Protein AF-A0A9P9WB36-F1 (afdb_monomer)

Sequence (96 aa):
MVSQIQHYQSIPAKKNVQQENSIPKAWQIVPERFQNATSVMDAPLACGLLNEAEFKITSDYDATALLEQLKAGVWSAEQVTDAFCKRAAIAQQLVN

Radius of gyration: 17.76 Å; Cα contacts (8 Å, |Δi|>4): 59; chains: 1; bounding box: 59×24×39 Å

Structure (mmCIF, N/CA/C/O backbone):
data_AF-A0A9P9WB36-F1
#
_entry.id   AF-A0A9P9WB36-F1
#
loop_
_atom_site.group_PDB
_atom_site.id
_atom_site.type_symbol
_atom_site.label_atom_id
_atom_site.label_alt_id
_atom_site.label_comp_id
_atom_site.label_asym_id
_atom_site.label_entity_id
_atom_site.label_seq_id
_atom_site.pdbx_PDB_ins_code
_atom_site.Cartn_x
_atom_site.Cartn_y
_atom_site.Cartn_z
_atom_site.occupancy
_atom_site.B_iso_or_equiv
_atom_site.auth_seq_id
_atom_site.auth_comp_id
_atom_site.auth_asym_id
_atom_site.auth_atom_id
_atom_site.pdbx_PDB_model_num
ATOM 1 N N . MET A 1 1 ? 48.567 7.323 -1.674 1.00 38.62 1 MET A N 1
ATOM 2 C CA . MET A 1 1 ? 47.392 6.434 -1.808 1.00 38.62 1 MET A CA 1
ATOM 3 C C . MET A 1 1 ? 46.426 7.083 -2.778 1.00 38.62 1 MET A C 1
ATOM 5 O O . MET A 1 1 ? 45.780 8.055 -2.413 1.00 38.62 1 MET A O 1
ATOM 9 N N . VAL A 1 2 ? 46.406 6.630 -4.031 1.00 45.97 2 VAL A N 1
ATOM 10 C CA . VAL A 1 2 ? 45.489 7.166 -5.044 1.00 45.97 2 VAL A CA 1
ATOM 11 C C . VAL A 1 2 ? 44.145 6.481 -4.825 1.00 45.97 2 VAL A C 1
ATOM 13 O O . VAL A 1 2 ? 44.045 5.265 -4.969 1.00 45.97 2 VAL A O 1
ATOM 16 N N . SER A 1 3 ? 43.144 7.245 -4.391 1.00 58.31 3 SER A N 1
ATOM 17 C CA . SER A 1 3 ? 41.761 6.778 -4.306 1.00 58.31 3 SER A CA 1
ATOM 18 C C . SER A 1 3 ? 41.344 6.261 -5.685 1.00 58.31 3 SER A C 1
ATOM 20 O O . SER A 1 3 ? 41.417 7.005 -6.664 1.00 58.31 3 SER A O 1
ATOM 22 N N . GLN A 1 4 ? 40.982 4.978 -5.788 1.00 59.28 4 GLN A N 1
ATOM 23 C CA . GLN A 1 4 ? 40.427 4.416 -7.018 1.00 59.28 4 GLN A CA 1
ATOM 24 C C . GLN A 1 4 ? 39.126 5.157 -7.329 1.00 59.28 4 GLN A C 1
ATOM 26 O O . GLN A 1 4 ? 38.109 4.948 -6.667 1.00 59.28 4 GLN A O 1
ATOM 31 N N . ILE A 1 5 ? 39.161 6.028 -8.337 1.00 64.94 5 ILE A N 1
ATOM 32 C CA . ILE A 1 5 ? 37.968 6.660 -8.889 1.00 64.94 5 ILE A CA 1
ATOM 33 C C . ILE A 1 5 ? 37.139 5.526 -9.493 1.00 64.94 5 ILE A C 1
ATOM 35 O O . ILE A 1 5 ? 37.442 5.030 -10.578 1.00 64.94 5 ILE A O 1
ATOM 39 N N . GLN A 1 6 ? 36.125 5.059 -8.761 1.00 62.72 6 GLN A N 1
ATOM 40 C CA . GLN A 1 6 ? 35.141 4.153 -9.334 1.00 62.72 6 GLN A CA 1
ATOM 41 C C . GLN A 1 6 ? 34.539 4.846 -10.553 1.00 62.72 6 GLN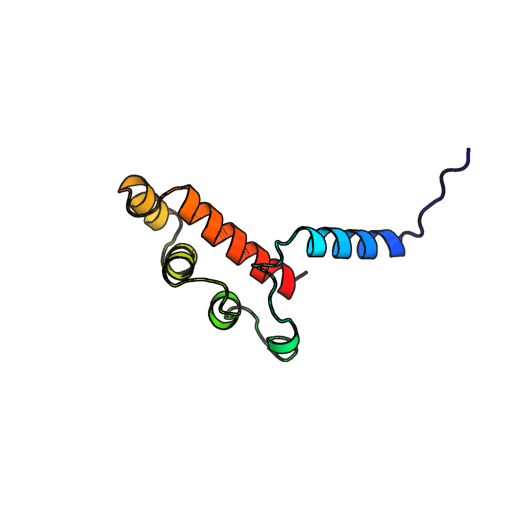 A C 1
ATOM 43 O O . GLN A 1 6 ? 34.106 5.995 -10.467 1.00 62.72 6 GLN A O 1
ATOM 48 N N . HIS A 1 7 ? 34.545 4.156 -11.692 1.00 77.44 7 HIS A N 1
ATOM 49 C CA . HIS A 1 7 ? 33.978 4.667 -12.933 1.00 77.44 7 HIS A CA 1
ATOM 50 C C . HIS A 1 7 ? 32.540 5.120 -12.642 1.00 77.44 7 HIS A C 1
ATOM 52 O O . HIS A 1 7 ? 31.743 4.298 -12.194 1.00 77.44 7 HIS A O 1
ATOM 58 N N . TYR A 1 8 ? 32.203 6.401 -12.835 1.00 82.38 8 TYR A N 1
ATOM 59 C CA . TYR A 1 8 ? 30.928 6.999 -12.384 1.00 82.38 8 TYR A CA 1
ATOM 60 C C . TYR A 1 8 ? 29.694 6.177 -12.805 1.00 82.38 8 TYR A C 1
ATOM 62 O O . TYR A 1 8 ? 28.776 5.982 -12.017 1.00 82.38 8 TYR A O 1
ATOM 70 N N . GLN A 1 9 ? 29.739 5.591 -14.003 1.00 80.25 9 GLN A N 1
ATOM 71 C CA . GLN A 1 9 ? 28.716 4.690 -14.549 1.00 80.25 9 GLN A CA 1
ATOM 72 C C . GLN A 1 9 ? 28.453 3.424 -13.705 1.00 80.25 9 GLN A C 1
ATOM 74 O O . GLN A 1 9 ? 27.367 2.863 -13.765 1.00 80.25 9 GLN A O 1
ATOM 79 N N . SER A 1 10 ? 29.413 2.977 -12.892 1.00 84.00 10 SER A N 1
ATOM 80 C CA . SER A 1 10 ? 29.266 1.812 -12.005 1.00 84.00 10 SER A CA 1
ATOM 81 C C . SER A 1 10 ? 28.543 2.123 -10.688 1.00 84.00 10 SER A C 1
ATOM 83 O O . SER A 1 10 ? 28.070 1.208 -10.017 1.00 84.00 10 SER A O 1
ATOM 85 N N . ILE A 1 11 ? 28.438 3.400 -10.311 1.00 83.06 11 ILE A N 1
ATOM 86 C CA . ILE A 1 11 ? 27.752 3.852 -9.094 1.00 83.06 11 ILE A CA 1
ATOM 87 C C . ILE A 1 11 ? 26.235 3.588 -9.158 1.00 83.06 11 ILE A C 1
ATOM 89 O O . ILE A 1 11 ? 25.731 2.969 -8.219 1.00 83.06 11 ILE A O 1
ATOM 93 N N . PRO A 1 12 ? 25.496 3.982 -10.221 1.00 85.56 12 PRO A N 1
ATOM 94 C CA . PRO A 1 12 ? 24.058 3.722 -10.300 1.00 85.56 12 PRO A CA 1
ATOM 95 C C . PRO A 1 12 ? 23.748 2.224 -10.333 1.00 85.56 12 PRO A C 1
ATOM 97 O O . PRO A 1 12 ? 22.897 1.771 -9.579 1.00 85.56 12 PRO A O 1
ATOM 100 N N . ALA A 1 13 ? 24.511 1.428 -11.091 1.00 85.50 13 ALA A N 1
ATOM 101 C CA . ALA A 1 13 ? 24.321 -0.023 -11.140 1.00 85.50 13 ALA A CA 1
ATOM 102 C C . ALA A 1 13 ? 24.437 -0.674 -9.749 1.00 85.50 13 ALA A C 1
ATOM 104 O O . ALA A 1 13 ? 23.599 -1.483 -9.360 1.00 85.50 13 ALA A O 1
ATOM 105 N N . LYS A 1 14 ? 25.439 -0.276 -8.953 1.00 87.88 14 LYS A N 1
ATOM 106 C CA . LYS A 1 14 ? 25.587 -0.763 -7.571 1.00 87.88 14 LYS A CA 1
ATOM 107 C C . LYS A 1 14 ? 24.431 -0.331 -6.672 1.00 87.88 14 LYS A C 1
ATOM 109 O O . LYS A 1 14 ? 24.024 -1.102 -5.80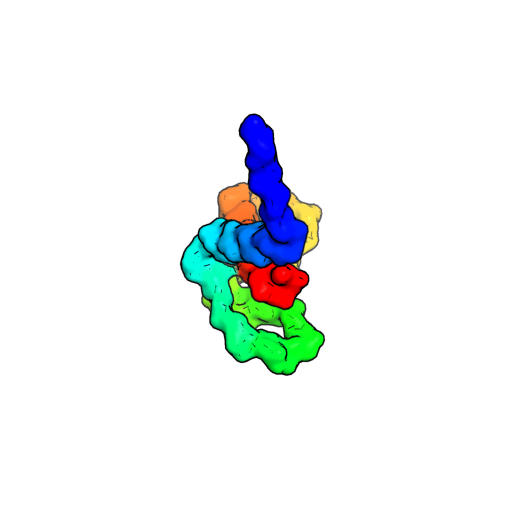7 1.00 87.88 14 LYS A O 1
ATOM 114 N N . LYS A 1 15 ? 23.922 0.892 -6.848 1.00 87.25 15 LYS A N 1
ATOM 115 C CA . LYS A 1 15 ? 22.800 1.415 -6.061 1.00 87.25 15 LYS A CA 1
A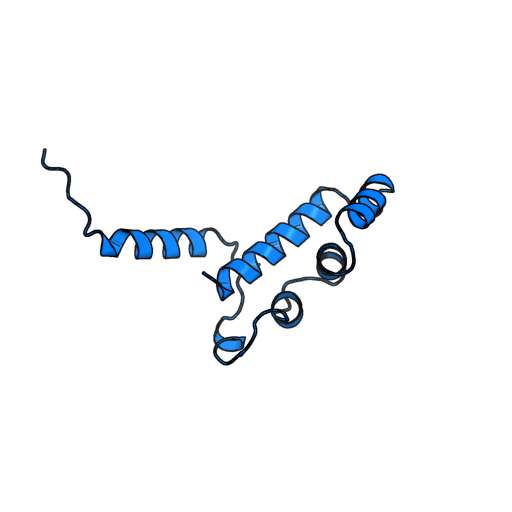TOM 116 C C . LYS A 1 15 ? 21.492 0.698 -6.376 1.00 87.25 15 LYS A C 1
ATOM 118 O O . LYS A 1 15 ? 20.806 0.321 -5.432 1.00 87.25 15 LYS A O 1
ATOM 123 N N . ASN A 1 16 ? 21.212 0.428 -7.648 1.00 85.56 16 ASN A N 1
ATOM 124 C CA . ASN A 1 16 ? 20.029 -0.324 -8.065 1.00 85.56 16 ASN A CA 1
ATOM 125 C C . ASN A 1 16 ? 20.038 -1.727 -7.448 1.00 85.56 16 ASN A C 1
ATOM 127 O O . ASN A 1 16 ? 19.116 -2.087 -6.724 1.00 85.56 16 ASN A O 1
ATOM 131 N N . VAL A 1 17 ? 21.154 -2.450 -7.588 1.00 87.00 17 VAL A N 1
ATOM 132 C CA . VAL A 1 17 ? 21.323 -3.784 -6.987 1.00 87.00 17 VAL A CA 1
ATOM 133 C C . VAL A 1 17 ? 21.188 -3.745 -5.461 1.00 87.00 17 VAL A C 1
ATOM 135 O O . VAL A 1 17 ? 20.588 -4.634 -4.862 1.00 87.00 17 VAL A O 1
ATOM 138 N N . GLN A 1 18 ? 21.737 -2.727 -4.791 1.00 89.69 18 GLN A N 1
ATOM 139 C CA . GLN A 1 18 ? 21.590 -2.580 -3.339 1.00 89.69 18 GLN A CA 1
ATOM 140 C C . GLN A 1 18 ? 20.122 -2.387 -2.932 1.00 89.69 18 GLN A C 1
ATOM 142 O O . GLN A 1 18 ? 19.676 -2.968 -1.942 1.00 89.69 18 GLN A O 1
ATOM 147 N N . GLN A 1 19 ? 19.384 -1.574 -3.683 1.00 87.50 19 GLN A N 1
ATOM 148 C CA . GLN A 1 19 ? 17.983 -1.269 -3.423 1.00 87.50 19 GLN A CA 1
ATOM 149 C C . GLN A 1 19 ? 17.091 -2.490 -3.667 1.00 87.50 19 GLN A C 1
ATOM 151 O O . GLN A 1 19 ? 16.302 -2.839 -2.794 1.00 87.50 19 GLN A O 1
ATOM 156 N N . GLU A 1 20 ? 17.279 -3.191 -4.787 1.00 86.81 20 GLU A N 1
ATOM 157 C CA . GLU A 1 20 ? 16.584 -4.446 -5.105 1.00 86.81 20 GLU A CA 1
ATOM 158 C C . GLU A 1 20 ? 16.813 -5.507 -4.021 1.00 86.81 20 GLU A C 1
ATOM 160 O O . GLU A 1 20 ? 15.869 -6.132 -3.540 1.00 86.81 20 GLU A O 1
ATOM 165 N N . ASN A 1 21 ? 18.058 -5.655 -3.558 1.00 91.50 21 ASN A N 1
ATOM 166 C CA . ASN A 1 21 ? 18.407 -6.596 -2.492 1.00 91.50 21 ASN A CA 1
ATOM 167 C C . ASN A 1 21 ? 17.871 -6.198 -1.108 1.00 91.50 21 ASN A C 1
ATOM 169 O O . ASN A 1 21 ? 17.843 -7.036 -0.207 1.00 91.50 21 ASN A O 1
ATOM 173 N N . SER A 1 22 ? 17.474 -4.937 -0.918 1.00 92.06 22 SER A N 1
ATOM 174 C CA . SER A 1 22 ? 16.879 -4.466 0.338 1.00 92.06 22 SER A CA 1
ATOM 175 C C . SER A 1 22 ? 15.382 -4.777 0.426 1.00 92.06 22 SER A C 1
ATOM 177 O O . SER A 1 22 ? 14.806 -4.683 1.508 1.00 92.06 22 SER A O 1
ATOM 179 N N . ILE A 1 23 ? 14.747 -5.165 -0.686 1.00 94.50 23 ILE A N 1
ATOM 180 C CA . ILE A 1 23 ? 13.344 -5.578 -0.704 1.00 94.50 23 ILE A CA 1
ATOM 181 C C . ILE A 1 23 ? 13.251 -7.025 -0.199 1.00 94.50 23 ILE A C 1
ATOM 183 O O . ILE A 1 23 ? 13.902 -7.914 -0.760 1.00 94.50 23 ILE A O 1
ATOM 187 N N . PRO A 1 24 ? 12.438 -7.306 0.838 1.00 95.25 24 PRO A N 1
ATOM 188 C CA . PRO A 1 24 ? 12.217 -8.669 1.299 1.00 95.25 24 PRO A CA 1
ATOM 189 C C . PRO A 1 24 ? 11.756 -9.581 0.162 1.00 95.25 24 PRO A C 1
ATOM 191 O O . PRO A 1 24 ? 10.856 -9.229 -0.597 1.00 95.25 24 PRO A O 1
ATOM 194 N N . LYS A 1 25 ? 12.307 -10.799 0.085 1.00 93.75 25 LYS A N 1
ATOM 195 C CA . LYS A 1 25 ? 11.951 -11.778 -0.963 1.00 93.75 25 LYS A CA 1
ATOM 196 C C . LYS A 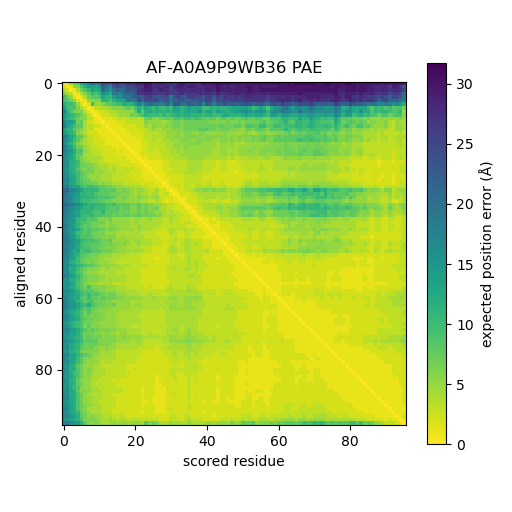1 25 ? 10.449 -12.065 -1.038 1.00 93.75 25 LYS A C 1
ATOM 198 O O . LYS A 1 25 ? 9.917 -12.269 -2.119 1.00 93.75 25 LYS A O 1
ATOM 203 N N . ALA A 1 26 ? 9.763 -12.043 0.104 1.00 94.06 26 ALA A N 1
ATOM 204 C CA . ALA A 1 26 ? 8.316 -12.243 0.178 1.00 94.06 26 ALA A CA 1
ATOM 205 C C . ALA A 1 26 ? 7.500 -11.123 -0.495 1.00 94.06 26 ALA A C 1
ATOM 207 O O . ALA A 1 26 ? 6.302 -11.290 -0.700 1.00 94.06 26 ALA A O 1
ATOM 208 N N . TRP A 1 27 ? 8.116 -9.977 -0.795 1.00 95.25 27 TRP A N 1
ATOM 209 C CA . TRP A 1 27 ? 7.483 -8.812 -1.421 1.00 95.25 27 TRP A CA 1
ATOM 210 C C . TRP A 1 27 ? 7.982 -8.576 -2.852 1.00 95.25 27 TRP A C 1
ATOM 212 O O . TRP A 1 27 ? 7.671 -7.547 -3.454 1.00 95.25 27 TRP A O 1
ATOM 222 N N . GLN A 1 28 ? 8.767 -9.507 -3.398 1.00 94.31 28 GLN A N 1
ATOM 223 C CA . GLN A 1 28 ? 9.227 -9.422 -4.776 1.00 94.31 28 GLN A CA 1
ATOM 224 C C . GLN A 1 28 ? 8.097 -9.798 -5.733 1.00 94.31 28 GLN A C 1
ATOM 226 O O . GLN A 1 28 ? 7.438 -10.826 -5.566 1.00 94.31 28 GLN A O 1
ATOM 231 N N . ILE A 1 29 ? 7.862 -8.950 -6.731 1.00 93.25 29 ILE A N 1
ATOM 232 C CA . ILE A 1 29 ? 6.913 -9.242 -7.807 1.00 93.25 29 ILE A CA 1
ATOM 233 C C . ILE A 1 29 ? 7.594 -10.059 -8.904 1.00 93.25 29 ILE A C 1
ATOM 235 O O . ILE A 1 29 ? 8.815 -10.091 -8.993 1.00 93.25 29 ILE A O 1
ATOM 239 N N . VAL A 1 30 ? 6.794 -10.686 -9.767 1.00 91.00 30 VAL A N 1
ATOM 240 C CA . VAL A 1 30 ? 7.267 -11.307 -11.014 1.00 91.00 30 VAL A CA 1
ATOM 241 C C . VAL A 1 30 ? 7.256 -10.226 -12.104 1.00 91.00 30 VAL A C 1
ATOM 243 O O . VAL A 1 30 ? 6.166 -9.902 -12.596 1.00 91.00 30 VAL A O 1
ATOM 246 N N . PRO A 1 31 ? 8.404 -9.612 -12.462 1.00 79.88 31 PRO A N 1
ATOM 247 C CA . PRO A 1 31 ? 8.431 -8.431 -13.328 1.00 79.88 31 PRO A CA 1
ATOM 248 C C . PRO A 1 31 ? 7.892 -8.722 -14.731 1.00 79.88 31 PRO A C 1
ATOM 250 O O . PRO A 1 31 ? 7.266 -7.862 -15.349 1.00 79.88 31 PRO A O 1
ATOM 253 N N . GLU A 1 32 ? 8.053 -9.959 -15.210 1.00 85.62 32 GLU A N 1
ATOM 254 C CA . GLU A 1 32 ? 7.584 -10.433 -16.517 1.00 85.62 32 GLU A CA 1
ATOM 255 C C . GLU A 1 32 ? 6.083 -10.212 -16.713 1.00 85.62 32 GLU A C 1
ATOM 257 O O . GLU A 1 32 ? 5.622 -9.974 -17.828 1.00 85.62 32 GLU A O 1
ATOM 262 N N . ARG A 1 33 ? 5.311 -10.220 -15.621 1.00 86.62 33 ARG A N 1
ATOM 263 C CA . ARG A 1 33 ? 3.863 -10.002 -15.654 1.00 86.62 33 ARG A CA 1
ATOM 264 C C . ARG A 1 33 ? 3.474 -8.579 -16.065 1.00 86.62 33 ARG A C 1
ATOM 266 O O . ARG A 1 33 ? 2.356 -8.376 -16.533 1.00 86.62 33 ARG A O 1
ATOM 273 N N . PHE A 1 34 ? 4.376 -7.614 -15.903 1.00 88.62 34 PHE A N 1
ATOM 274 C CA . PHE A 1 34 ? 4.116 -6.192 -16.132 1.00 88.62 34 PHE A CA 1
ATOM 275 C C . PHE A 1 34 ? 4.948 -5.594 -17.278 1.00 88.62 34 PHE A C 1
ATOM 277 O O . PHE A 1 34 ? 4.748 -4.433 -17.616 1.00 88.62 34 PHE A O 1
ATOM 284 N N . GLN A 1 35 ? 5.819 -6.375 -17.933 1.00 84.81 35 GLN A N 1
ATOM 285 C CA . GLN A 1 35 ? 6.721 -5.893 -18.996 1.00 84.81 35 GLN A CA 1
ATOM 286 C C . GLN A 1 35 ? 6.007 -5.207 -20.172 1.00 84.81 35 GLN A C 1
ATOM 288 O O . GLN A 1 35 ? 6.544 -4.269 -20.751 1.00 84.81 35 GLN A O 1
ATOM 293 N N . ASN A 1 36 ? 4.797 -5.659 -20.514 1.00 87.25 36 ASN A N 1
ATOM 294 C CA . ASN A 1 36 ? 4.006 -5.114 -21.624 1.00 87.25 36 ASN A CA 1
ATOM 295 C C . ASN A 1 36 ? 2.869 -4.191 -21.157 1.00 87.25 36 ASN A C 1
ATOM 297 O O . ASN A 1 36 ? 2.009 -3.816 -21.955 1.00 87.25 36 ASN A O 1
ATOM 301 N N . ALA A 1 37 ? 2.810 -3.865 -19.864 1.00 87.44 37 ALA A N 1
ATOM 302 C CA . ALA A 1 37 ? 1.749 -3.034 -19.325 1.00 87.44 37 ALA A CA 1
ATOM 303 C C . A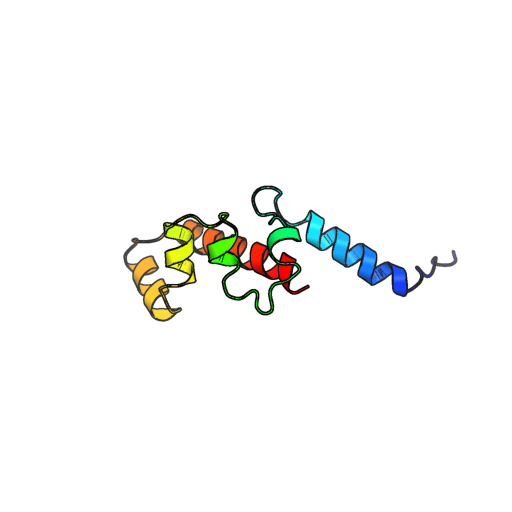LA A 1 37 ? 1.997 -1.563 -19.683 1.00 87.44 37 ALA A C 1
ATOM 305 O O . ALA A 1 37 ? 3.048 -1.002 -19.388 1.00 87.44 37 ALA A O 1
ATOM 306 N N . THR A 1 38 ? 1.005 -0.909 -20.289 1.00 90.56 38 THR A N 1
ATOM 307 C CA . THR A 1 38 ? 1.054 0.540 -20.558 1.00 90.56 38 THR A CA 1
ATOM 308 C C . THR A 1 38 ? 0.944 1.367 -19.272 1.00 90.56 38 THR A C 1
ATOM 310 O O . THR A 1 38 ? 1.363 2.519 -19.230 1.00 90.56 38 THR A O 1
ATOM 313 N N . SER A 1 39 ? 0.372 0.782 -18.219 1.00 91.06 39 SER A N 1
ATOM 314 C CA . SER A 1 39 ? 0.220 1.381 -16.896 1.00 91.06 39 SER A CA 1
ATOM 315 C C . SER A 1 39 ? 0.406 0.312 -15.827 1.00 91.06 39 SER A C 1
ATOM 317 O O . SER A 1 39 ? -0.068 -0.813 -15.977 1.00 91.06 39 SER A O 1
ATOM 319 N N . VAL A 1 40 ? 1.067 0.682 -14.733 1.00 92.19 40 VAL A N 1
ATOM 320 C CA . VAL A 1 40 ? 1.318 -0.184 -13.570 1.00 92.19 40 VAL A CA 1
ATOM 321 C C . VAL A 1 40 ? 0.484 0.212 -12.348 1.00 92.19 40 VAL A C 1
ATOM 323 O O . VAL A 1 40 ? 0.718 -0.283 -11.250 1.00 92.19 40 VAL A O 1
ATOM 326 N N . MET A 1 41 ? -0.515 1.083 -12.520 1.00 91.12 41 MET A N 1
ATOM 327 C CA . MET A 1 41 ? -1.366 1.556 -11.416 1.00 91.12 41 MET A CA 1
ATOM 328 C C . MET A 1 41 ? -2.137 0.417 -10.734 1.00 91.12 41 MET A C 1
ATOM 330 O O . MET A 1 41 ? -2.292 0.427 -9.515 1.00 91.12 41 MET A O 1
ATOM 334 N N . ASP A 1 42 ? -2.540 -0.599 -11.502 1.00 90.38 42 ASP A N 1
ATOM 335 C CA . ASP A 1 42 ? -3.256 -1.774 -10.992 1.00 90.38 42 ASP A CA 1
ATOM 336 C C . ASP A 1 42 ? -2.317 -2.860 -10.444 1.00 90.38 42 ASP A C 1
ATOM 338 O O . ASP A 1 42 ? -2.771 -3.886 -9.935 1.00 90.38 42 ASP A O 1
ATOM 342 N N . ALA A 1 43 ? -0.997 -2.669 -10.528 1.00 92.44 43 ALA A N 1
ATOM 343 C CA . ALA A 1 43 ? -0.034 -3.684 -10.121 1.00 92.44 43 ALA A CA 1
ATOM 344 C C . ALA A 1 43 ? -0.138 -4.096 -8.640 1.00 92.44 43 ALA A C 1
ATOM 346 O O . ALA A 1 43 ? -0.062 -5.300 -8.382 1.00 92.44 43 ALA A O 1
ATOM 347 N N . PRO A 1 44 ? -0.383 -3.191 -7.664 1.00 90.94 44 PRO A N 1
ATOM 348 C CA . PRO A 1 44 ? -0.600 -3.587 -6.271 1.00 90.94 44 PRO A CA 1
ATOM 349 C C . PRO A 1 44 ? -1.761 -4.573 -6.084 1.00 90.94 44 PRO A C 1
ATOM 351 O O . PRO A 1 44 ? -1.664 -5.463 -5.244 1.00 90.94 44 PRO A O 1
ATOM 354 N N . LEU A 1 45 ? -2.818 -4.458 -6.896 1.00 88.50 45 LEU A N 1
ATOM 355 C CA . LEU A 1 45 ? -3.946 -5.393 -6.901 1.00 88.50 45 LEU A CA 1
ATOM 356 C C . LEU A 1 45 ? -3.596 -6.680 -7.660 1.00 88.50 45 LEU A C 1
ATOM 358 O O . LEU A 1 45 ? -3.827 -7.787 -7.180 1.00 88.50 45 LEU A O 1
ATOM 362 N N . ALA A 1 46 ? -3.020 -6.544 -8.854 1.00 89.94 46 ALA A N 1
ATOM 363 C CA . ALA A 1 46 ? -2.794 -7.666 -9.752 1.00 89.94 46 ALA A CA 1
ATOM 364 C C . ALA A 1 46 ? -1.678 -8.605 -9.272 1.00 89.94 46 ALA A C 1
ATOM 366 O O . ALA A 1 46 ? -1.750 -9.806 -9.530 1.00 89.94 46 ALA A O 1
ATOM 367 N N . CYS A 1 47 ? -0.651 -8.096 -8.584 1.00 91.00 47 CYS A N 1
ATOM 368 C CA . CYS A 1 47 ? 0.541 -8.871 -8.227 1.00 91.00 47 CYS A CA 1
ATOM 369 C C . CYS A 1 47 ? 0.284 -10.002 -7.217 1.00 91.00 47 CYS A C 1
ATOM 371 O O . CYS A 1 47 ? 1.102 -10.914 -7.135 1.00 91.00 47 CYS A O 1
ATOM 373 N N . GLY A 1 48 ? -0.843 -9.981 -6.495 1.00 90.75 48 GLY A N 1
ATOM 374 C CA . GLY A 1 48 ? -1.223 -11.029 -5.542 1.00 90.75 48 GLY A CA 1
ATOM 375 C C . GLY A 1 48 ? -0.416 -11.033 -4.239 1.00 90.75 48 GLY A C 1
ATOM 376 O O . GLY A 1 48 ? -0.478 -12.004 -3.492 1.00 90.75 48 GLY A O 1
ATOM 377 N N . LEU A 1 49 ? 0.352 -9.972 -3.969 1.00 94.81 49 LEU A N 1
ATOM 378 C CA . LEU A 1 49 ? 1.146 -9.850 -2.744 1.00 94.81 49 LEU A CA 1
ATOM 379 C C . LEU A 1 49 ? 0.365 -9.211 -1.598 1.00 94.81 49 LEU A C 1
ATOM 381 O O . LEU A 1 49 ? 0.624 -9.544 -0.443 1.00 94.81 49 LEU A O 1
ATOM 385 N N . LEU A 1 50 ? -0.559 -8.296 -1.898 1.00 96.06 50 LEU A N 1
ATOM 386 C CA . LEU A 1 50 ? -1.409 -7.679 -0.885 1.00 96.06 50 LEU A CA 1
ATOM 387 C C . LEU A 1 50 ? -2.575 -8.607 -0.543 1.00 96.06 50 LEU A C 1
ATOM 389 O O . LEU A 1 50 ? -3.274 -9.092 -1.433 1.00 96.06 50 LEU A O 1
ATOM 393 N N . ASN A 1 51 ? -2.797 -8.835 0.748 1.00 95.69 51 ASN A N 1
ATOM 394 C CA . ASN A 1 51 ? -4.034 -9.447 1.218 1.00 95.69 51 ASN A CA 1
ATOM 395 C C . ASN A 1 51 ? -5.188 -8.425 1.199 1.00 95.69 51 ASN A C 1
ATOM 397 O O . ASN A 1 51 ? -4.983 -7.230 0.982 1.00 95.69 51 ASN A O 1
ATOM 401 N N . GLU A 1 52 ? -6.416 -8.889 1.438 1.00 95.44 52 GLU A N 1
ATOM 402 C CA . GLU A 1 52 ? -7.610 -8.036 1.370 1.00 95.44 52 GLU A CA 1
ATOM 403 C C . GLU A 1 52 ? -7.555 -6.845 2.343 1.00 95.44 52 GLU A C 1
ATOM 405 O O . GLU A 1 52 ? -7.935 -5.733 1.981 1.00 95.44 52 GLU A O 1
ATOM 410 N N . ALA A 1 53 ? -7.052 -7.051 3.563 1.00 96.12 53 ALA A N 1
ATOM 411 C CA . ALA A 1 53 ? -6.943 -5.990 4.560 1.00 96.12 53 ALA A CA 1
ATOM 412 C C . ALA A 1 53 ? -5.877 -4.956 4.169 1.00 96.12 53 ALA A C 1
ATOM 414 O O . ALA A 1 53 ? -6.146 -3.758 4.191 1.00 96.12 53 ALA A O 1
ATOM 415 N N . GLU A 1 54 ? -4.694 -5.408 3.746 1.00 97.25 54 GLU A N 1
ATOM 416 C CA . GLU A 1 54 ? -3.612 -4.548 3.252 1.00 97.25 54 GLU A CA 1
ATOM 417 C C . GLU A 1 54 ? -4.070 -3.716 2.043 1.00 97.25 54 GLU A C 1
ATOM 419 O O . GLU A 1 54 ? -3.761 -2.524 1.931 1.00 97.25 54 GLU A O 1
ATOM 424 N N . PHE A 1 55 ? -4.848 -4.326 1.145 1.00 95.94 55 PHE A N 1
ATOM 425 C CA . PHE A 1 55 ? -5.420 -3.634 -0.003 1.00 95.94 55 PHE A CA 1
ATOM 426 C C . PHE A 1 55 ? -6.412 -2.548 0.425 1.00 95.94 55 PHE A C 1
ATOM 428 O O . PHE A 1 55 ? -6.277 -1.410 -0.026 1.00 95.94 55 PHE A O 1
ATOM 435 N N . LYS A 1 56 ? -7.350 -2.866 1.328 1.00 96.25 56 LYS A N 1
ATOM 436 C CA . LYS A 1 56 ? -8.322 -1.906 1.878 1.00 96.25 56 LYS A CA 1
ATOM 437 C C . LYS A 1 56 ? -7.627 -0.727 2.549 1.00 96.25 56 LYS A C 1
ATOM 439 O O . LYS A 1 56 ? -7.895 0.420 2.204 1.00 96.25 56 LYS A O 1
ATOM 444 N N . ILE A 1 57 ? -6.674 -1.006 3.442 1.00 97.56 57 ILE A N 1
ATOM 445 C CA . ILE A 1 57 ? -5.887 0.009 4.161 1.00 97.56 57 ILE A CA 1
ATOM 446 C C . ILE A 1 57 ? -5.254 1.023 3.199 1.00 97.56 57 ILE A C 1
ATOM 448 O O . ILE A 1 57 ? -5.213 2.212 3.500 1.00 97.56 57 ILE A O 1
ATOM 452 N N . THR A 1 58 ? -4.757 0.558 2.051 1.00 96.94 58 THR A N 1
ATOM 453 C CA . THR A 1 58 ? -3.974 1.385 1.124 1.00 96.94 58 THR A CA 1
ATOM 454 C C . THR A 1 58 ? -4.761 1.931 -0.071 1.00 96.94 58 THR A C 1
ATOM 456 O O . THR A 1 58 ? -4.184 2.676 -0.864 1.00 96.94 58 THR A O 1
ATOM 459 N N . SER A 1 59 ? -6.035 1.558 -0.237 1.00 94.94 59 SER A N 1
ATOM 460 C CA . SER A 1 59 ? -6.849 1.930 -1.412 1.00 94.94 59 SER A CA 1
ATOM 461 C C . SER A 1 59 ? -8.170 2.608 -1.067 1.00 94.94 59 SER A C 1
ATOM 463 O O . SER A 1 59 ? -8.611 3.462 -1.831 1.00 94.94 59 SER A O 1
ATOM 465 N N . ASP A 1 60 ? -8.791 2.248 0.058 1.00 95.62 60 ASP A N 1
ATOM 466 C CA . ASP A 1 60 ? -10.184 2.621 0.346 1.00 95.62 60 ASP A CA 1
ATOM 467 C C . ASP A 1 60 ? -10.296 3.835 1.279 1.00 95.62 60 ASP A C 1
ATOM 469 O O . ASP A 1 60 ? -11.387 4.369 1.481 1.00 95.62 60 ASP A O 1
ATOM 473 N N . TYR A 1 61 ? -9.176 4.280 1.851 1.00 95.25 61 TYR A N 1
ATOM 474 C CA . TYR A 1 61 ? -9.126 5.381 2.806 1.00 95.25 61 TYR A CA 1
ATOM 475 C C . TYR A 1 61 ? -8.217 6.500 2.306 1.00 95.25 61 TYR A C 1
ATOM 477 O O . TYR A 1 61 ? -7.108 6.258 1.826 1.00 95.25 61 TYR A O 1
ATOM 485 N N . ASP A 1 62 ? -8.655 7.741 2.501 1.00 96.25 62 ASP A N 1
ATOM 486 C CA . ASP A 1 62 ? -7.729 8.866 2.567 1.00 96.25 62 ASP A CA 1
ATOM 487 C C . ASP A 1 62 ? -7.056 8.936 3.953 1.00 96.25 62 ASP A C 1
ATOM 489 O O . ASP A 1 62 ? -7.355 8.161 4.868 1.00 96.25 62 ASP A O 1
ATOM 493 N N . ALA A 1 63 ? -6.120 9.873 4.121 1.00 95.12 63 ALA A N 1
ATOM 494 C CA . ALA A 1 63 ? -5.366 10.007 5.365 1.00 95.12 63 ALA A CA 1
ATOM 495 C C . ALA A 1 63 ? -6.254 10.320 6.586 1.00 95.12 63 ALA A C 1
ATOM 497 O O . ALA A 1 63 ? -5.950 9.871 7.692 1.00 95.12 63 ALA A O 1
ATOM 498 N N . THR A 1 64 ? -7.342 11.075 6.405 1.00 97.94 64 THR A N 1
ATOM 499 C CA . THR A 1 64 ? -8.243 11.458 7.498 1.00 97.94 64 THR A CA 1
ATOM 500 C C . THR A 1 64 ? -9.106 10.274 7.917 1.00 97.94 64 THR A C 1
ATOM 502 O O . THR A 1 64 ? -9.151 9.948 9.102 1.00 97.94 64 THR A O 1
ATOM 505 N N . ALA A 1 65 ? -9.710 9.574 6.957 1.00 97.62 65 ALA A N 1
ATOM 506 C CA . ALA A 1 65 ? -10.497 8.376 7.212 1.00 97.62 65 ALA A CA 1
ATOM 507 C C . ALA A 1 65 ? -9.642 7.265 7.843 1.00 97.62 65 ALA A C 1
ATOM 509 O O . ALA A 1 65 ? -10.078 6.602 8.784 1.00 97.62 65 ALA A O 1
ATOM 510 N N . LEU A 1 66 ? -8.395 7.090 7.392 1.00 97.81 66 LEU A N 1
ATOM 511 C CA . LEU A 1 66 ? -7.484 6.103 7.972 1.00 97.81 66 LEU A CA 1
ATOM 512 C C . LEU A 1 66 ? -7.101 6.451 9.419 1.00 97.81 66 LEU A C 1
ATOM 514 O O . LEU A 1 66 ? -7.020 5.561 10.269 1.00 97.81 66 LEU A O 1
ATOM 518 N N . LEU A 1 67 ? -6.920 7.740 9.727 1.00 97.88 67 LEU A N 1
ATOM 519 C CA . LEU A 1 67 ? -6.672 8.206 11.092 1.00 97.88 67 LEU A CA 1
ATOM 520 C C . LEU A 1 67 ? -7.862 7.918 12.018 1.00 97.88 67 LEU A C 1
ATOM 522 O O . LEU A 1 67 ? -7.662 7.552 13.177 1.00 97.88 67 LEU A O 1
ATOM 526 N N . GLU A 1 68 ? -9.092 8.038 11.519 1.00 98.25 68 GLU A N 1
ATOM 527 C CA . GLU A 1 68 ? -10.290 7.653 12.269 1.00 98.25 68 GLU A CA 1
ATOM 528 C C . GLU A 1 68 ? -10.319 6.148 12.564 1.00 98.25 68 GLU A C 1
ATOM 530 O O . GLU A 1 68 ? -10.600 5.768 13.702 1.00 98.25 68 GLU A O 1
ATOM 535 N N . GLN A 1 69 ? -9.952 5.295 11.598 1.00 98.06 69 GLN A N 1
ATOM 536 C CA . GLN A 1 69 ? -9.861 3.842 11.815 1.00 98.06 69 GLN A CA 1
ATOM 537 C C . GLN A 1 69 ? -8.795 3.473 12.855 1.0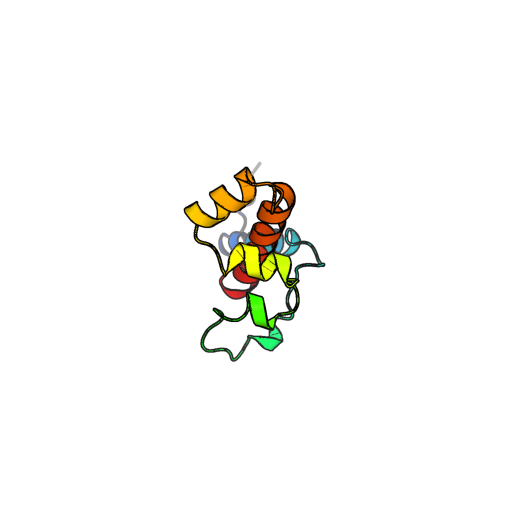0 98.06 69 GLN A C 1
ATOM 539 O O . GLN A 1 69 ? -9.040 2.627 13.718 1.00 98.06 69 GLN A O 1
ATOM 544 N N . LEU A 1 70 ? -7.632 4.132 12.806 1.00 97.69 70 LEU A N 1
ATOM 545 C CA . LEU A 1 70 ? -6.566 3.976 13.800 1.00 97.69 70 LEU A CA 1
ATOM 546 C C . LEU A 1 70 ? -7.047 4.396 15.194 1.00 97.69 70 LEU A C 1
ATOM 548 O O . LEU A 1 70 ? -6.867 3.663 16.164 1.00 97.69 70 LEU A O 1
ATOM 552 N N . LYS A 1 71 ? -7.707 5.557 15.301 1.00 98.12 71 LYS A N 1
ATOM 553 C CA . LYS A 1 71 ? -8.261 6.063 16.567 1.00 98.12 71 LYS A CA 1
ATOM 554 C C . LYS A 1 71 ? -9.344 5.141 17.133 1.00 98.12 71 LYS A C 1
ATOM 556 O O . LYS A 1 71 ? -9.437 4.993 18.349 1.00 98.12 71 LYS A O 1
ATOM 561 N N . ALA A 1 72 ? -10.153 4.538 16.267 1.00 97.94 72 ALA A N 1
ATOM 562 C CA . ALA A 1 72 ? -11.180 3.572 16.640 1.00 97.94 72 ALA A CA 1
ATOM 563 C C . ALA A 1 72 ? -10.614 2.180 16.987 1.00 97.94 72 ALA A C 1
ATOM 565 O O . ALA A 1 72 ? -11.360 1.331 17.467 1.00 97.94 72 ALA A O 1
ATOM 566 N N . GLY A 1 73 ? -9.319 1.934 16.754 1.00 97.25 73 GLY A N 1
ATOM 567 C CA . GLY A 1 73 ? -8.682 0.637 16.985 1.00 97.25 73 GLY A CA 1
ATOM 568 C C . GLY A 1 73 ? -9.094 -0.447 15.984 1.00 97.25 73 GLY A C 1
ATOM 569 O O . GLY A 1 73 ? -8.876 -1.625 16.251 1.00 97.25 73 GLY A O 1
ATOM 570 N N . VAL A 1 74 ? -9.691 -0.065 14.848 1.00 98.12 74 VAL A N 1
ATOM 571 C CA . VAL A 1 74 ? -10.064 -0.995 13.768 1.00 98.12 74 VAL A CA 1
ATOM 572 C C 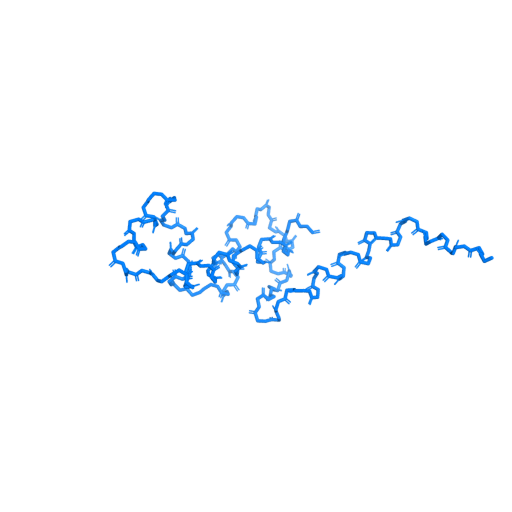. VAL A 1 74 ? -8.813 -1.545 13.088 1.00 98.12 74 VAL A C 1
ATOM 574 O O . VAL A 1 74 ? -8.720 -2.743 12.836 1.00 98.12 74 VAL A O 1
ATOM 577 N N . TRP A 1 75 ? -7.838 -0.669 12.840 1.00 97.94 75 TRP A N 1
ATOM 578 C CA . TRP A 1 75 ? -6.508 -1.037 12.366 1.00 97.94 75 TRP A CA 1
ATOM 579 C C . TRP A 1 75 ? -5.468 -0.673 13.418 1.00 97.94 75 TRP A C 1
ATOM 581 O O . TRP A 1 75 ? -5.566 0.373 14.064 1.00 97.94 75 TRP A O 1
ATOM 591 N N . SER A 1 76 ? -4.446 -1.511 13.576 1.00 98.31 76 SER A N 1
ATOM 592 C CA . SER A 1 76 ? -3.265 -1.161 14.358 1.00 98.31 76 SER A CA 1
ATOM 593 C C . SER A 1 76 ? -2.292 -0.317 13.527 1.00 98.31 76 SER A C 1
ATOM 595 O O . SER A 1 76 ? -2.264 -0.386 12.296 1.00 98.31 76 SER A O 1
ATOM 597 N N . ALA A 1 77 ? -1.444 0.462 14.204 1.00 97.88 77 ALA A N 1
ATOM 598 C CA . ALA A 1 77 ? -0.382 1.216 13.538 1.00 97.88 77 ALA A CA 1
ATOM 599 C C . ALA A 1 77 ? 0.590 0.300 12.768 1.00 97.88 77 ALA A C 1
ATOM 601 O O . ALA A 1 77 ? 1.056 0.669 11.692 1.00 97.88 77 ALA A O 1
ATOM 602 N N . GLU A 1 78 ? 0.860 -0.899 13.292 1.00 98.31 78 GLU A N 1
ATOM 603 C CA . GLU A 1 78 ? 1.689 -1.916 12.637 1.00 98.31 78 GLU A CA 1
ATOM 604 C C . GLU A 1 78 ? 1.040 -2.410 11.338 1.00 98.31 78 GLU A C 1
ATOM 606 O O . GLU A 1 78 ? 1.671 -2.337 10.290 1.00 98.31 78 GLU A O 1
ATOM 611 N N . GLN A 1 79 ? -0.244 -2.793 11.366 1.00 98.19 79 GLN A N 1
ATOM 612 C CA . GLN A 1 79 ? -0.976 -3.243 10.173 1.00 98.19 79 GLN A CA 1
ATOM 613 C C . GLN A 1 79 ? -0.986 -2.182 9.072 1.00 98.19 79 GLN A C 1
ATOM 615 O O . GLN A 1 79 ? -0.787 -2.495 7.897 1.00 98.19 79 GLN A O 1
ATOM 620 N N . VAL A 1 80 ? -1.210 -0.919 9.451 1.00 98.19 80 VAL A N 1
ATOM 621 C CA . VAL A 1 80 ? -1.182 0.193 8.500 1.00 98.19 80 VAL A CA 1
ATOM 622 C C . VAL A 1 80 ? 0.211 0.364 7.907 1.00 98.19 80 VAL A C 1
ATOM 624 O O . VAL A 1 80 ? 0.357 0.443 6.687 1.00 98.19 80 VAL A O 1
ATOM 627 N N . THR A 1 81 ? 1.237 0.383 8.754 1.00 97.94 81 THR A N 1
ATOM 628 C CA . THR A 1 81 ? 2.624 0.570 8.317 1.00 97.94 81 THR A CA 1
ATOM 629 C C . THR A 1 81 ? 3.062 -0.548 7.375 1.00 97.94 81 THR A C 1
ATOM 631 O O . THR A 1 81 ? 3.560 -0.259 6.288 1.00 97.94 81 THR A O 1
ATOM 634 N N . ASP A 1 82 ? 2.802 -1.807 7.727 1.00 97.56 82 ASP A N 1
ATOM 635 C CA . ASP A 1 82 ? 3.154 -2.967 6.908 1.00 97.56 82 ASP A CA 1
ATOM 636 C C . ASP A 1 82 ? 2.479 -2.924 5.535 1.00 97.56 82 ASP A C 1
ATOM 638 O O . ASP A 1 82 ? 3.146 -3.106 4.512 1.00 97.56 82 ASP A O 1
ATOM 642 N N . ALA A 1 83 ? 1.181 -2.610 5.486 1.00 97.75 83 ALA A N 1
ATOM 643 C CA . ALA A 1 83 ? 0.444 -2.511 4.229 1.00 97.75 83 ALA A CA 1
ATOM 644 C C . ALA A 1 83 ? 1.048 -1.447 3.294 1.00 97.75 83 ALA A C 1
ATOM 646 O O . ALA A 1 83 ? 1.272 -1.710 2.107 1.00 97.75 83 ALA A O 1
ATOM 647 N N . PHE A 1 84 ? 1.370 -0.261 3.824 1.00 97.75 84 PHE A N 1
ATOM 648 C CA . PHE A 1 84 ? 1.993 0.811 3.043 1.00 97.75 84 PHE A CA 1
ATOM 649 C C . PHE A 1 84 ? 3.434 0.485 2.638 1.00 97.75 84 PHE A C 1
ATOM 651 O O . PHE A 1 84 ? 3.795 0.716 1.484 1.00 97.75 84 PHE A O 1
ATOM 658 N N . CYS A 1 85 ? 4.248 -0.094 3.525 1.00 97.31 85 CYS A N 1
ATOM 659 C CA . CYS A 1 85 ? 5.615 -0.513 3.207 1.00 97.31 85 CYS A CA 1
ATOM 660 C C . CYS A 1 85 ? 5.641 -1.562 2.092 1.00 97.31 85 CYS A C 1
ATOM 662 O O . CYS A 1 85 ? 6.421 -1.449 1.144 1.00 97.31 85 CYS A O 1
ATOM 664 N N . LYS A 1 86 ? 4.748 -2.548 2.159 1.00 97.06 86 LYS A N 1
ATOM 665 C CA . LYS A 1 86 ? 4.622 -3.594 1.146 1.00 97.06 86 LYS A CA 1
ATOM 666 C C . LYS A 1 86 ? 4.155 -3.031 -0.196 1.00 97.06 86 LYS A C 1
ATOM 668 O O . LYS A 1 86 ? 4.746 -3.341 -1.229 1.00 97.06 86 LYS A O 1
ATOM 673 N N . ARG A 1 87 ? 3.159 -2.136 -0.197 1.00 96.81 87 ARG A N 1
ATOM 674 C CA . ARG A 1 87 ? 2.708 -1.439 -1.415 1.00 96.81 87 ARG A CA 1
ATOM 675 C C . ARG A 1 87 ? 3.800 -0.556 -2.019 1.00 96.81 87 ARG A C 1
ATOM 677 O O . ARG A 1 87 ? 3.966 -0.553 -3.238 1.00 96.81 87 ARG A O 1
ATOM 684 N N . ALA A 1 88 ? 4.566 0.146 -1.188 1.00 95.56 88 ALA A N 1
ATOM 685 C CA . ALA A 1 88 ? 5.707 0.938 -1.631 1.00 95.56 88 ALA A CA 1
ATOM 686 C C . ALA A 1 88 ? 6.794 0.054 -2.258 1.00 95.56 88 ALA A C 1
ATOM 688 O O . ALA A 1 88 ? 7.298 0.389 -3.325 1.00 95.56 88 ALA A O 1
ATOM 689 N N . ALA A 1 89 ? 7.100 -1.104 -1.665 1.00 95.56 89 ALA A N 1
ATOM 690 C CA . ALA A 1 89 ? 8.050 -2.060 -2.231 1.00 95.56 89 ALA A CA 1
ATOM 691 C C . ALA A 1 89 ? 7.600 -2.602 -3.599 1.00 95.56 89 ALA A C 1
ATOM 693 O O . ALA A 1 89 ? 8.428 -2.763 -4.494 1.00 95.56 89 ALA A O 1
ATOM 694 N N . ILE A 1 90 ? 6.2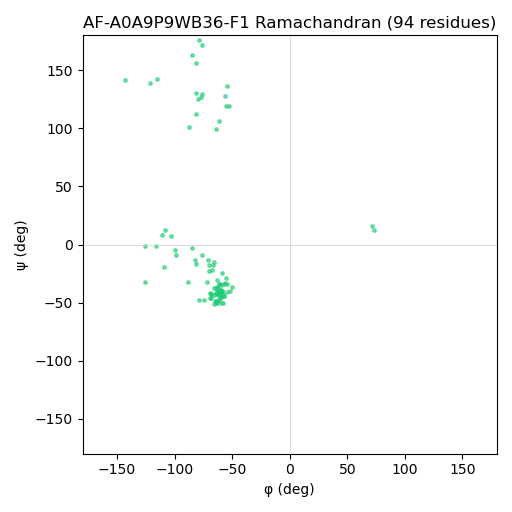99 -2.848 -3.790 1.00 95.06 90 ILE A N 1
ATOM 695 C CA . ILE A 1 90 ? 5.734 -3.243 -5.093 1.00 95.06 90 ILE A CA 1
ATOM 696 C C . ILE A 1 90 ? 5.930 -2.129 -6.123 1.00 95.06 90 ILE A C 1
ATOM 698 O O . ILE A 1 90 ? 6.441 -2.383 -7.210 1.00 95.06 90 ILE A O 1
ATOM 702 N N . ALA A 1 91 ? 5.553 -0.895 -5.778 1.00 93.69 91 ALA A N 1
ATOM 703 C CA . ALA A 1 91 ? 5.699 0.247 -6.674 1.00 93.69 91 ALA A CA 1
ATOM 704 C C . ALA A 1 91 ? 7.171 0.492 -7.037 1.00 93.69 91 ALA A C 1
ATOM 706 O O . ALA A 1 91 ? 7.484 0.694 -8.207 1.00 93.69 91 ALA A O 1
ATOM 707 N N . GLN A 1 92 ? 8.074 0.395 -6.055 1.00 93.44 92 GLN A N 1
ATOM 708 C CA . GLN A 1 92 ? 9.508 0.602 -6.239 1.00 93.44 92 GLN A CA 1
ATOM 709 C C . GLN A 1 92 ? 10.085 -0.288 -7.343 1.00 93.44 92 GLN A C 1
ATOM 711 O O . GLN A 1 92 ? 10.876 0.203 -8.137 1.00 93.44 92 GLN A O 1
ATOM 716 N N . GLN A 1 93 ? 9.657 -1.553 -7.416 1.00 92.81 93 GLN A N 1
ATOM 717 C CA . GLN A 1 93 ? 10.123 -2.538 -8.405 1.00 92.81 93 GLN A CA 1
ATOM 718 C C . GLN A 1 93 ? 9.627 -2.276 -9.836 1.00 92.81 93 GLN A C 1
ATOM 720 O O . GLN A 1 93 ? 10.101 -2.920 -10.767 1.00 92.81 93 GLN A O 1
ATOM 725 N N . LEU A 1 94 ? 8.642 -1.392 -10.021 1.00 91.75 94 LEU A N 1
ATOM 726 C CA . LEU A 1 94 ? 8.003 -1.141 -11.319 1.00 91.75 94 LEU A CA 1
ATOM 727 C C . LEU A 1 94 ? 8.362 0.215 -11.923 1.00 91.75 94 LEU A C 1
ATOM 729 O O . LEU A 1 94 ? 8.154 0.414 -13.118 1.00 91.75 94 LEU A O 1
ATOM 733 N N . VAL A 1 95 ? 8.843 1.154 -11.106 1.00 90.19 95 VAL A N 1
ATOM 734 C CA . VAL A 1 95 ? 9.018 2.559 -11.511 1.00 90.19 95 VAL A CA 1
ATOM 735 C C . VAL A 1 95 ? 10.430 3.106 -11.290 1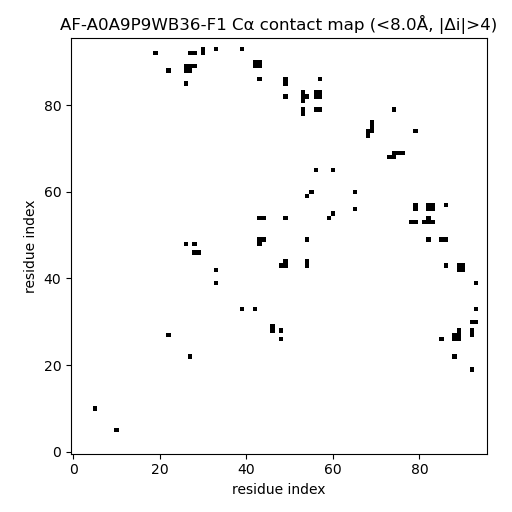.00 90.19 95 VAL A C 1
ATOM 737 O O . VAL A 1 95 ? 10.669 4.262 -11.633 1.00 90.19 95 VAL A O 1
ATOM 740 N N . ASN A 1 96 ? 11.359 2.313 -10.741 1.00 84.12 96 ASN A N 1
ATOM 741 C CA . ASN A 1 96 ? 12.765 2.683 -10.521 1.00 84.12 96 ASN A CA 1
ATOM 742 C C . ASN A 1 96 ? 13.702 1.533 -10.883 1.00 84.12 96 ASN A C 1
ATOM 744 O O . ASN A 1 96 ? 14.840 1.839 -11.304 1.00 84.12 96 ASN A O 1
#

Foldseek 3Di:
DDPPPDDPVVVVVVVVVVLLVVQPPLLDFDVVVCPPPPDCPCVLVPRPSDDPLLCCLVPVDDPVRNVVCCVVVVDDPVSSVVSVVSSVSRVVNHPD

Solvent-accessible surface area (backbone atoms only — not comparable to full-atom values): 6035 Å² total; per-residue (Å²): 135,82,78,80,77,70,60,72,80,56,53,59,58,52,48,52,55,52,53,61,70,68,51,57,76,90,58,61,74,71,64,79,82,51,72,85,51,95,66,68,84,60,40,64,70,70,68,68,75,56,51,74,65,36,44,43,65,68,66,78,44,56,75,67,59,44,50,51,36,43,74,70,61,77,42,53,73,63,60,52,49,52,29,48,53,52,50,48,50,46,50,48,78,76,76,115

Organism: NCBI:txid1658444

Mean predicted aligned error: 5.69 Å

pLDDT: mean 90.34, std 10.65, range [38.62, 98.31]

Secondary structure (DSSP, 8-state):
-------TTHHHHHHHHHHHHHS-GGG---GGGTTT-S--TTHHHHTS-S-HHHHHHHHT--HHHHHHHHHTTSS-HHHHHHHHHHHHHHHHHHH-

InterPro domains:
  IPR036928 Amidase signature (AS) superfamily [SSF75304] (29-96)